Protein AF-A0A7J7NIL5-F1 (afdb_monomer_lite)

pLDDT: mean 80.54, std 15.81, range [29.92, 98.38]

Radius of gyration: 20.13 Å; chains: 1; bounding box: 36×40×48 Å

Structure (mmCIF, N/CA/C/O backbone):
data_AF-A0A7J7NIL5-F1
#
_entry.id   AF-A0A7J7NIL5-F1
#
loop_
_atom_site.group_PDB
_atom_site.id
_atom_site.type_symbol
_atom_site.label_atom_id
_atom_site.label_alt_id
_atom_site.label_comp_id
_atom_site.label_asym_id
_atom_site.label_entity_id
_atom_site.label_seq_id
_atom_site.pdbx_PDB_ins_code
_atom_site.Cartn_x
_atom_site.Cartn_y
_atom_site.Cartn_z
_atom_site.occupancy
_atom_site.B_iso_or_equiv
_atom_site.auth_seq_id
_atom_site.auth_comp_id
_atom_site.auth_asym_id
_atom_site.auth_atom_id
_atom_site.pdbx_PDB_model_num
ATOM 1 N N . MET A 1 1 ? 20.116 -1.054 -15.185 1.00 29.92 1 MET A N 1
ATOM 2 C CA . MET A 1 1 ? 19.568 -2.051 -14.238 1.00 29.92 1 MET A CA 1
ATOM 3 C C . MET A 1 1 ? 18.149 -2.374 -14.689 1.00 29.92 1 MET A C 1
ATOM 5 O O . MET A 1 1 ? 17.367 -1.444 -14.832 1.00 29.92 1 MET A O 1
ATOM 9 N N . ARG A 1 2 ? 17.830 -3.627 -15.052 1.00 33.47 2 ARG A N 1
ATOM 10 C CA . ARG A 1 2 ? 16.453 -3.985 -15.443 1.00 33.47 2 ARG A CA 1
ATOM 11 C C . ARG A 1 2 ? 15.595 -3.980 -14.182 1.00 33.47 2 ARG A C 1
ATOM 13 O O . ARG A 1 2 ? 15.871 -4.735 -13.259 1.00 33.47 2 ARG A O 1
ATOM 20 N N . VAL A 1 3 ? 14.586 -3.117 -14.148 1.00 39.50 3 VAL A N 1
ATOM 21 C CA . VAL A 1 3 ? 13.563 -3.117 -13.102 1.00 39.50 3 VAL A CA 1
ATOM 22 C C . VAL A 1 3 ? 12.665 -4.320 -13.368 1.00 39.50 3 VAL A C 1
ATOM 24 O O . VAL A 1 3 ? 11.736 -4.255 -14.171 1.00 39.50 3 VAL A O 1
ATOM 27 N N . VAL A 1 4 ? 12.998 -5.453 -12.762 1.00 49.03 4 VAL A N 1
ATOM 28 C CA . VAL A 1 4 ? 12.167 -6.650 -12.820 1.00 49.03 4 VAL A CA 1
ATOM 29 C C . VAL A 1 4 ? 11.113 -6.518 -11.729 1.00 49.03 4 VAL A C 1
ATOM 31 O O . VAL A 1 4 ? 11.422 -6.592 -10.546 1.00 49.03 4 VAL A O 1
ATOM 34 N N . SER A 1 5 ? 9.872 -6.231 -12.121 1.00 58.09 5 SER A N 1
ATOM 35 C CA . SER A 1 5 ? 8.758 -6.181 -11.178 1.00 58.09 5 SER A CA 1
ATOM 36 C C . SER A 1 5 ? 8.138 -7.561 -11.049 1.00 58.09 5 SER A C 1
ATOM 38 O O . SER A 1 5 ? 7.577 -8.062 -12.025 1.00 58.09 5 SER A O 1
ATOM 40 N N . ILE A 1 6 ? 8.157 -8.132 -9.842 1.00 61.31 6 ILE A N 1
ATOM 41 C CA . ILE A 1 6 ? 7.482 -9.408 -9.563 1.00 61.31 6 ILE A CA 1
ATOM 42 C C . ILE A 1 6 ? 6.002 -9.365 -9.946 1.00 61.31 6 ILE A C 1
ATOM 44 O O . ILE A 1 6 ? 5.470 -10.351 -10.430 1.00 61.31 6 ILE A O 1
ATOM 48 N N . GLY A 1 7 ? 5.344 -8.206 -9.817 1.00 59.53 7 GLY A N 1
ATOM 49 C CA . GLY A 1 7 ? 3.949 -8.046 -10.223 1.00 59.53 7 GLY A CA 1
ATOM 50 C C . GLY A 1 7 ? 3.744 -8.261 -11.724 1.00 59.53 7 GLY A C 1
ATOM 51 O O . GLY A 1 7 ? 2.733 -8.817 -12.128 1.00 59.53 7 GLY A O 1
ATOM 52 N N . HIS A 1 8 ? 4.711 -7.873 -12.557 1.00 57.44 8 HIS A N 1
ATOM 53 C CA . HIS A 1 8 ? 4.659 -8.103 -14.001 1.00 57.44 8 HIS A CA 1
ATOM 54 C C . HIS A 1 8 ? 5.119 -9.517 -14.386 1.00 57.44 8 HIS A C 1
ATOM 56 O O . HIS A 1 8 ? 4.590 -10.078 -15.342 1.00 57.44 8 HIS A O 1
ATOM 62 N N . GLU A 1 9 ? 6.065 -10.115 -13.654 1.00 56.28 9 GLU A N 1
ATOM 63 C CA . GLU A 1 9 ? 6.508 -11.49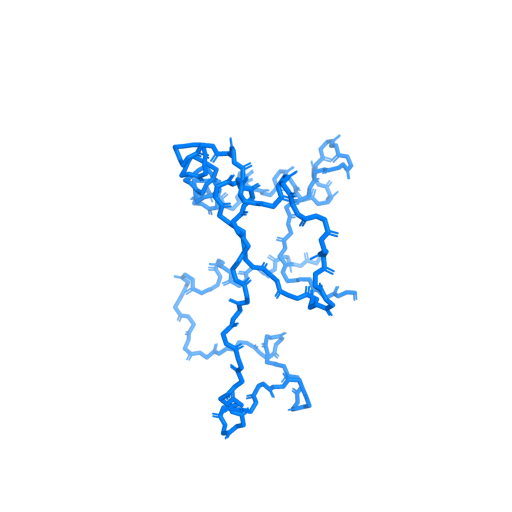3 -13.909 1.00 56.28 9 GLU A CA 1
ATOM 64 C C . GLU A 1 9 ? 5.510 -12.547 -13.416 1.00 56.28 9 GLU A C 1
ATOM 66 O O . GLU A 1 9 ? 5.294 -13.536 -14.105 1.00 56.28 9 GLU A O 1
ATOM 71 N N . PHE A 1 10 ? 4.827 -12.319 -12.293 1.00 58.16 10 PHE A N 1
ATOM 72 C CA . PHE A 1 10 ? 3.777 -13.208 -11.785 1.00 58.16 10 PHE A CA 1
ATOM 73 C C . PHE A 1 10 ? 2.624 -13.352 -12.789 1.00 58.16 10 PHE A C 1
ATOM 75 O O . PHE A 1 10 ? 2.131 -14.451 -13.022 1.00 58.16 10 PHE A O 1
ATOM 82 N N . ILE A 1 11 ? 2.265 -12.259 -13.476 1.00 58.19 11 ILE A N 1
ATOM 83 C CA . ILE A 1 11 ? 1.263 -12.258 -14.556 1.00 58.19 11 ILE A CA 1
ATOM 84 C C . ILE A 1 11 ? 1.708 -13.121 -15.756 1.00 58.19 11 ILE A C 1
ATOM 86 O O . ILE A 1 11 ? 0.867 -13.582 -16.522 1.00 58.19 11 ILE A O 1
ATOM 90 N N . ARG A 1 12 ? 3.011 -13.393 -15.917 1.00 67.25 12 ARG A N 1
ATOM 91 C CA . ARG A 1 12 ? 3.557 -14.229 -17.002 1.00 67.25 12 ARG A CA 1
ATOM 92 C C . ARG A 1 12 ? 3.540 -15.733 -16.697 1.00 67.25 12 ARG A C 1
ATOM 94 O O . ARG A 1 12 ? 4.019 -16.495 -17.529 1.00 67.25 12 ARG A O 1
ATOM 101 N N . GLY A 1 13 ? 2.983 -16.158 -15.558 1.00 76.44 13 GLY A N 1
ATOM 102 C CA . GLY A 1 13 ? 2.809 -17.577 -15.228 1.00 76.44 13 GLY A CA 1
ATOM 103 C C . GLY A 1 13 ? 4.102 -18.261 -14.783 1.00 76.44 13 GLY A C 1
ATOM 104 O O . GLY A 1 13 ? 4.507 -19.263 -15.360 1.00 76.44 13 GLY A O 1
ATOM 105 N N . LEU A 1 14 ? 4.776 -17.707 -13.772 1.00 79.00 14 LEU A N 1
ATOM 106 C CA . LEU A 1 14 ? 5.959 -18.339 -13.184 1.00 79.00 14 LEU A CA 1
ATOM 107 C C . LEU A 1 14 ? 5.591 -19.654 -12.480 1.00 79.00 14 LEU A C 1
ATOM 109 O O . LEU A 1 14 ? 4.737 -19.664 -11.598 1.00 79.00 14 LEU A O 1
ATOM 113 N N . GLU A 1 15 ? 6.289 -20.740 -12.817 1.00 86.12 15 GLU A N 1
ATOM 114 C CA . GLU A 1 15 ? 6.122 -22.044 -12.152 1.00 86.12 15 GLU A CA 1
ATOM 115 C C . GLU A 1 15 ? 6.777 -22.088 -10.763 1.00 86.12 15 GLU A C 1
ATOM 117 O O . GLU A 1 15 ? 6.339 -22.822 -9.881 1.00 86.12 15 GLU A O 1
ATOM 122 N N . THR A 1 16 ? 7.840 -21.304 -10.555 1.00 86.94 16 THR A N 1
ATOM 123 C CA . THR A 1 16 ? 8.589 -21.250 -9.291 1.00 86.94 16 THR A CA 1
ATOM 124 C C . THR A 1 16 ? 8.967 -19.817 -8.928 1.00 86.94 16 THR A C 1
ATOM 126 O O . THR A 1 16 ? 9.098 -18.948 -9.793 1.00 86.94 16 THR A O 1
ATOM 129 N N . VAL A 1 17 ? 9.147 -19.559 -7.629 1.00 83.38 17 VAL A N 1
ATOM 130 C CA . VAL A 1 17 ? 9.559 -18.245 -7.119 1.00 83.38 17 VAL A CA 1
ATOM 131 C C . VAL A 1 17 ? 11.033 -17.992 -7.476 1.00 83.38 17 VAL A C 1
ATOM 133 O O . VAL A 1 17 ? 11.890 -18.801 -7.109 1.00 83.38 17 VAL A O 1
ATOM 136 N N . PRO A 1 18 ? 11.376 -16.877 -8.153 1.00 85.44 18 PRO A N 1
ATOM 137 C CA . PRO A 1 18 ? 12.764 -16.549 -8.456 1.00 85.44 18 PRO A CA 1
ATOM 138 C C . PRO A 1 18 ? 13.612 -16.420 -7.186 1.00 85.44 18 PRO A C 1
ATOM 140 O O . PRO A 1 18 ? 13.165 -15.852 -6.192 1.00 85.44 18 PRO A O 1
ATOM 143 N N . LYS A 1 19 ? 14.872 -16.873 -7.242 1.00 86.69 19 LYS A N 1
ATOM 144 C CA . LYS A 1 19 ? 15.791 -16.906 -6.084 1.00 86.69 19 LYS A CA 1
ATOM 145 C C . LYS A 1 19 ? 15.912 -15.569 -5.342 1.00 86.69 19 LYS A C 1
ATOM 147 O O . LYS A 1 19 ? 16.037 -15.571 -4.129 1.00 86.69 19 LYS A O 1
ATOM 152 N N . GLN A 1 20 ? 15.833 -14.444 -6.056 1.00 82.31 20 GLN A N 1
ATOM 153 C CA . GLN A 1 20 ? 15.893 -13.093 -5.478 1.00 82.31 20 GLN A CA 1
ATOM 154 C C . GLN A 1 20 ? 14.724 -12.749 -4.533 1.00 82.31 20 GLN A C 1
ATOM 156 O O . GLN A 1 20 ? 14.823 -11.791 -3.779 1.00 82.31 20 GLN A O 1
ATOM 161 N N . TYR A 1 21 ? 13.623 -13.507 -4.583 1.00 83.25 21 TYR A N 1
ATOM 162 C CA . TYR A 1 21 ? 12.449 -13.347 -3.717 1.00 83.25 21 TYR A CA 1
ATOM 163 C C . TYR A 1 21 ? 12.365 -14.415 -2.620 1.00 83.25 21 TYR A C 1
ATOM 165 O O . TYR A 1 21 ? 11.436 -14.404 -1.817 1.00 83.25 21 TYR A O 1
ATOM 173 N N . VAL A 1 22 ? 13.314 -15.353 -2.588 1.00 86.81 22 VAL A N 1
ATOM 174 C CA . VAL A 1 22 ? 13.391 -16.380 -1.551 1.00 86.81 22 VAL A CA 1
ATOM 175 C C . VAL A 1 22 ? 14.152 -15.798 -0.361 1.00 86.81 22 VAL A C 1
ATOM 177 O O . VAL A 1 22 ? 15.350 -15.549 -0.461 1.00 86.81 22 VAL A O 1
ATOM 180 N N . GLN A 1 23 ? 13.464 -15.598 0.765 1.00 87.25 23 GLN A N 1
ATOM 181 C CA . GLN A 1 23 ? 14.083 -15.063 1.981 1.00 87.25 23 GLN A CA 1
ATOM 182 C C . GLN A 1 23 ? 15.165 -16.007 2.555 1.00 87.25 23 GLN A C 1
ATOM 184 O O . GLN A 1 23 ? 15.070 -17.236 2.367 1.00 87.25 23 GLN A O 1
ATOM 189 N N . PRO A 1 24 ? 16.176 -15.465 3.267 1.00 90.12 24 PRO A N 1
ATOM 190 C CA . PRO A 1 24 ? 17.103 -16.242 4.096 1.00 90.12 24 PRO A CA 1
ATOM 191 C C . PRO A 1 24 ? 16.357 -17.152 5.074 1.00 90.12 24 PRO A C 1
ATOM 193 O O . PRO A 1 24 ? 15.225 -16.852 5.448 1.00 90.12 24 PRO A O 1
ATOM 196 N N . LEU A 1 25 ? 16.962 -18.274 5.475 1.00 88.75 25 LEU A N 1
ATOM 197 C CA . LEU A 1 25 ? 16.285 -19.267 6.322 1.00 88.75 25 LEU A CA 1
ATOM 198 C C . LEU A 1 25 ? 15.820 -18.654 7.650 1.00 88.75 25 LEU A C 1
ATOM 200 O O . LEU A 1 25 ? 14.747 -18.992 8.135 1.00 88.75 25 LEU A O 1
ATOM 204 N N . GLU A 1 26 ? 16.604 -17.719 8.174 1.00 88.81 26 GLU A N 1
ATOM 205 C CA . GLU A 1 26 ? 16.397 -17.015 9.437 1.00 88.81 26 GLU A CA 1
ATOM 206 C C . GLU A 1 26 ? 15.221 -16.023 9.384 1.00 88.81 26 GLU A C 1
ATOM 208 O O . GLU A 1 26 ? 14.629 -15.723 10.416 1.00 88.81 26 GLU A O 1
ATOM 213 N N . GLU A 1 27 ? 14.872 -15.519 8.194 1.00 87.38 27 GLU A N 1
ATOM 214 C CA . GLU A 1 27 ? 13.762 -14.575 7.979 1.00 87.38 27 GLU A CA 1
ATOM 215 C C . GLU A 1 27 ? 12.468 -15.260 7.524 1.00 87.38 27 GLU A C 1
ATOM 217 O O . GLU A 1 27 ? 11.415 -14.621 7.449 1.00 87.38 27 GLU A O 1
ATOM 222 N N . ARG A 1 28 ? 12.525 -16.552 7.182 1.00 87.75 28 ARG A N 1
ATOM 223 C CA . ARG A 1 28 ? 11.335 -17.295 6.767 1.00 87.75 28 ARG A CA 1
ATOM 224 C C . ARG A 1 28 ? 10.419 -17.492 7.964 1.00 87.75 28 ARG A C 1
ATOM 226 O O . ARG A 1 28 ? 10.836 -17.981 9.009 1.00 87.75 28 ARG A O 1
ATOM 233 N N . LEU A 1 29 ? 9.146 -17.166 7.772 1.00 82.12 29 LEU A N 1
ATOM 234 C CA . LEU A 1 29 ? 8.113 -17.419 8.768 1.00 82.12 29 LEU A CA 1
ATOM 235 C C . LEU A 1 29 ? 8.011 -18.925 9.046 1.00 82.12 29 LEU A C 1
ATOM 237 O O . LEU A 1 29 ? 7.780 -19.717 8.129 1.00 82.12 29 LEU A O 1
ATOM 241 N N . ASP A 1 30 ? 8.162 -19.314 10.312 1.00 79.75 30 ASP A N 1
ATOM 242 C CA . ASP A 1 30 ? 7.897 -20.681 10.750 1.00 79.75 30 ASP A CA 1
ATOM 243 C C . ASP A 1 30 ? 6.389 -20.879 10.921 1.00 79.75 30 ASP A C 1
ATOM 245 O O . ASP A 1 30 ? 5.784 -20.453 11.905 1.00 79.75 30 ASP A O 1
ATOM 249 N N . MET A 1 31 ? 5.778 -21.550 9.946 1.00 73.06 31 MET A N 1
ATOM 250 C CA . MET A 1 31 ? 4.343 -21.844 9.951 1.00 73.06 31 MET A CA 1
ATOM 251 C C . MET A 1 31 ? 3.932 -22.808 11.075 1.00 73.06 31 MET A C 1
ATOM 253 O O . MET A 1 31 ? 2.739 -22.943 11.340 1.00 73.06 31 MET A O 1
ATOM 257 N N . ASN A 1 32 ? 4.884 -23.461 11.752 1.00 76.25 32 ASN A N 1
ATOM 258 C CA . ASN A 1 32 ? 4.603 -24.305 12.915 1.00 76.25 32 ASN A CA 1
ATOM 259 C C . ASN A 1 32 ? 4.591 -23.516 14.230 1.00 76.25 32 ASN A C 1
ATOM 261 O O . ASN A 1 32 ? 4.076 -24.014 15.229 1.00 76.25 32 ASN A O 1
ATOM 265 N N . ASN A 1 33 ? 5.126 -22.292 14.233 1.00 68.00 33 ASN A N 1
ATOM 266 C CA . ASN A 1 33 ? 5.205 -21.427 15.407 1.00 68.00 33 ASN A CA 1
ATOM 267 C C . ASN A 1 33 ? 4.232 -20.244 15.299 1.00 68.00 33 ASN A C 1
ATOM 269 O O . ASN A 1 33 ? 4.564 -19.096 15.603 1.00 68.00 33 ASN A O 1
ATOM 273 N N . VAL A 1 34 ? 3.007 -20.519 14.843 1.00 68.06 34 VAL A N 1
ATOM 274 C CA . VAL A 1 34 ? 1.914 -19.551 14.947 1.00 68.06 34 VAL A CA 1
ATOM 275 C C . VAL A 1 34 ? 1.515 -19.485 16.414 1.00 68.06 34 VAL A C 1
ATOM 277 O O . VAL A 1 34 ? 0.783 -20.335 16.925 1.00 68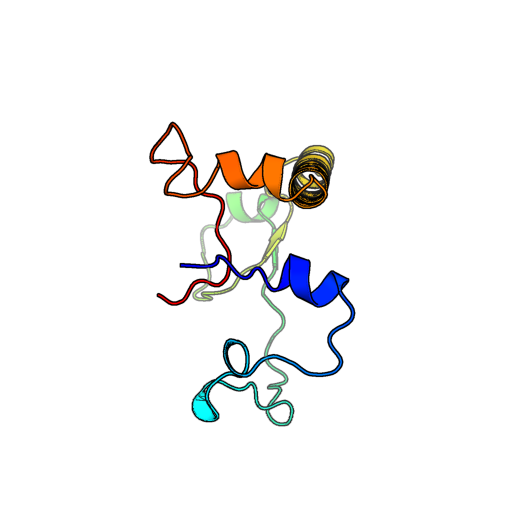.06 34 VAL A O 1
ATOM 280 N N . VAL A 1 35 ? 2.026 -18.473 17.109 1.00 64.94 35 VAL A N 1
ATOM 281 C CA . VAL A 1 35 ? 1.591 -18.177 18.468 1.00 64.94 35 VAL A CA 1
ATOM 282 C C . VAL A 1 35 ? 0.095 -17.856 18.405 1.00 64.94 35 VAL A C 1
ATOM 284 O O . VAL A 1 35 ? -0.312 -16.936 17.698 1.00 64.94 35 VAL A O 1
ATOM 287 N N . ASN A 1 36 ? -0.731 -18.597 19.150 1.00 63.31 36 ASN A N 1
ATOM 288 C CA . ASN A 1 36 ? -2.107 -18.192 19.464 1.00 63.31 36 ASN A CA 1
ATOM 289 C C . ASN A 1 36 ? -2.049 -16.998 20.435 1.00 63.31 36 ASN A C 1
ATOM 291 O O . ASN A 1 36 ? -2.399 -17.122 21.606 1.00 63.31 36 ASN A O 1
ATOM 295 N N . GLN A 1 37 ? -1.495 -15.873 19.984 1.00 61.12 37 GLN A N 1
ATOM 296 C CA . GLN A 1 37 ? -1.399 -14.645 20.760 1.00 61.12 37 GLN A CA 1
ATOM 297 C C . GLN A 1 37 ? -2.536 -13.691 20.410 1.00 61.12 37 GLN A C 1
ATOM 299 O O . GLN A 1 37 ? -3.099 -13.733 19.315 1.00 61.12 37 GLN A O 1
ATOM 304 N N . ASP A 1 38 ? -2.863 -12.873 21.408 1.00 63.50 38 ASP A N 1
ATOM 305 C CA . ASP A 1 38 ? -3.987 -11.953 21.480 1.00 63.50 38 ASP A CA 1
ATOM 306 C C . ASP A 1 38 ? -4.263 -11.231 20.156 1.00 63.50 38 ASP A C 1
ATOM 308 O O . ASP A 1 38 ? -3.373 -10.655 19.527 1.00 63.50 38 ASP A O 1
ATOM 312 N N . SER A 1 39 ? -5.530 -11.251 19.737 1.00 74.06 39 SER A N 1
ATOM 313 C CA . SER A 1 39 ? -6.014 -10.524 18.564 1.00 74.06 39 SER A CA 1
ATOM 314 C C . SER A 1 39 ? -5.519 -9.076 18.565 1.00 74.06 39 SER A C 1
ATOM 316 O O . SER A 1 39 ? -5.525 -8.433 19.618 1.00 74.06 39 SER A O 1
ATOM 318 N N . ILE A 1 40 ? -5.179 -8.542 17.383 1.00 80.94 40 ILE A N 1
ATOM 319 C CA . ILE A 1 40 ? -4.842 -7.121 17.206 1.00 80.94 40 ILE A CA 1
ATOM 320 C C . ILE A 1 40 ? -5.891 -6.274 17.926 1.00 80.94 40 ILE A C 1
ATOM 322 O O . ILE A 1 40 ? -7.088 -6.362 17.638 1.00 80.94 40 ILE A O 1
ATOM 326 N N . ARG A 1 41 ? -5.445 -5.448 18.874 1.00 82.25 41 ARG A N 1
ATOM 327 C CA . ARG A 1 41 ? -6.353 -4.622 19.663 1.00 82.25 41 ARG A CA 1
ATOM 328 C C . ARG A 1 41 ? -7.030 -3.593 18.762 1.00 82.25 41 ARG A C 1
ATOM 330 O O . ARG A 1 41 ? -6.362 -2.825 18.071 1.00 82.25 41 ARG A O 1
ATOM 337 N N . VAL A 1 42 ? -8.358 -3.553 18.828 1.00 86.38 42 VAL A N 1
ATOM 338 C CA . VAL A 1 42 ? -9.182 -2.572 18.119 1.00 86.38 42 VAL A CA 1
ATOM 339 C C . VAL A 1 42 ? -9.486 -1.390 19.040 1.00 86.38 42 VAL A C 1
ATOM 341 O O . VAL A 1 42 ? -9.971 -1.574 20.157 1.00 86.38 42 VAL A O 1
ATOM 344 N N . ILE A 1 43 ? -9.205 -0.174 18.579 1.00 86.62 43 ILE A N 1
ATOM 345 C CA . ILE A 1 43 ? -9.493 1.082 19.275 1.00 86.62 43 ILE A CA 1
ATOM 346 C C . ILE A 1 43 ? -10.663 1.780 18.594 1.00 86.62 43 ILE A C 1
ATOM 348 O O . ILE A 1 43 ? -10.623 2.073 17.403 1.00 86.62 43 ILE A O 1
ATOM 352 N N . ASP A 1 44 ? -11.686 2.092 19.382 1.00 88.62 44 ASP A N 1
ATOM 353 C CA . ASP A 1 44 ? -12.809 2.925 18.970 1.00 88.62 44 ASP A CA 1
ATOM 354 C C . ASP A 1 44 ? 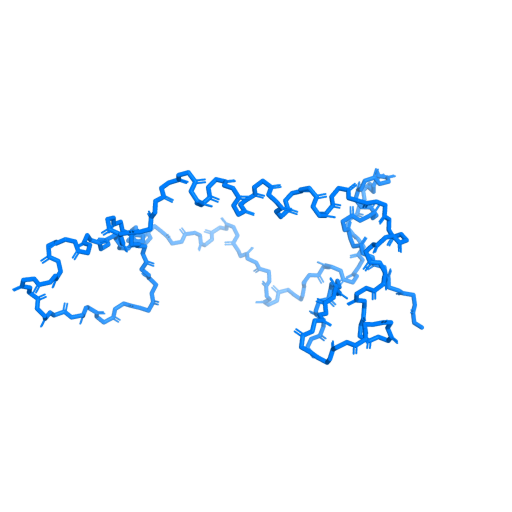-12.512 4.396 19.283 1.00 88.62 44 ASP A C 1
ATOM 356 O O . ASP A 1 44 ? -12.522 4.802 20.448 1.00 88.62 44 ASP A O 1
ATOM 360 N N . MET A 1 45 ? -12.241 5.193 18.245 1.00 87.12 45 MET A N 1
ATOM 361 C CA . MET A 1 45 ? -11.840 6.597 18.407 1.00 87.12 45 MET A CA 1
ATOM 362 C C . MET A 1 45 ? -12.942 7.483 18.988 1.00 87.12 45 MET A C 1
ATOM 364 O O . MET A 1 45 ? -12.620 8.487 19.619 1.00 87.12 45 MET A O 1
ATOM 368 N N . LEU A 1 46 ? -14.219 7.111 18.847 1.00 86.88 46 LEU A N 1
ATOM 369 C CA . LEU A 1 46 ? -15.309 7.876 19.461 1.00 86.88 46 LEU A CA 1
ATOM 370 C C . LEU A 1 46 ? -15.255 7.780 20.986 1.00 86.88 46 LEU A C 1
ATOM 372 O O . LEU A 1 46 ? -15.388 8.787 21.670 1.00 86.88 46 LEU A O 1
ATOM 376 N N . LYS A 1 47 ? -14.985 6.582 21.516 1.00 83.75 47 LYS A N 1
ATOM 377 C CA . LYS A 1 47 ? -14.839 6.337 22.964 1.00 83.75 47 LYS A CA 1
ATOM 378 C C . LYS A 1 47 ? -13.501 6.835 23.508 1.00 83.75 47 LYS A C 1
ATOM 380 O O . LYS A 1 47 ? -13.352 7.073 24.704 1.00 83.75 47 LYS A O 1
ATOM 385 N N . TYR A 1 48 ? -12.511 6.952 22.627 1.00 74.12 48 TYR A N 1
ATOM 386 C CA . TYR A 1 48 ? -11.147 7.322 22.975 1.00 74.12 48 TYR A CA 1
ATOM 387 C C . TYR A 1 48 ? -10.997 8.807 23.336 1.00 74.12 48 TYR A C 1
ATOM 389 O O . TYR A 1 48 ? -10.215 9.139 24.226 1.00 74.12 48 TYR A O 1
ATOM 397 N N . LEU A 1 49 ? -11.783 9.693 22.711 1.00 65.44 49 LEU A N 1
ATOM 398 C CA . LEU A 1 49 ? -11.803 11.128 23.035 1.00 65.44 49 LEU A CA 1
ATOM 399 C C . LEU A 1 49 ? -12.184 11.410 24.500 1.00 65.44 49 LEU A C 1
ATOM 401 O O . LEU A 1 49 ? -11.845 12.467 25.026 1.00 65.44 49 LEU A O 1
ATOM 405 N N . GLU A 1 50 ? -12.841 10.459 25.167 1.00 63.94 50 GLU A N 1
ATOM 406 C CA . GLU A 1 50 ? -13.312 10.593 26.547 1.00 63.94 50 GLU A CA 1
ATOM 407 C C . GLU A 1 50 ? -12.335 10.016 27.591 1.00 63.94 50 GLU A C 1
ATOM 409 O O . GLU A 1 50 ? -12.430 10.367 28.763 1.00 63.94 50 GLU A O 1
ATOM 414 N N . ASN A 1 51 ? -11.377 9.154 27.208 1.00 59.62 51 ASN A N 1
ATOM 415 C CA . ASN A 1 51 ? -10.525 8.417 28.154 1.00 59.62 51 ASN A CA 1
ATOM 416 C C . ASN A 1 51 ? -9.075 8.262 27.652 1.00 59.62 51 ASN A C 1
ATOM 418 O O . ASN A 1 51 ? -8.713 7.290 26.989 1.00 59.62 51 ASN A O 1
ATOM 422 N N . SER A 1 52 ? -8.212 9.210 28.030 1.00 61.25 52 SER A N 1
ATOM 423 C CA . SER A 1 52 ? -6.781 9.240 27.688 1.00 61.25 52 SER A CA 1
ATOM 424 C C . SER A 1 52 ? -5.959 8.199 28.468 1.00 61.25 52 SER A C 1
ATOM 426 O O . SER A 1 52 ? -5.255 8.528 29.426 1.00 61.25 52 SER A O 1
ATOM 428 N N . LYS A 1 53 ? -5.999 6.937 28.038 1.00 60.81 53 LYS A N 1
ATOM 429 C CA . LYS A 1 53 ? -4.965 5.938 28.359 1.00 60.81 53 LYS A CA 1
ATOM 430 C C . LYS A 1 53 ? -4.590 5.194 27.077 1.00 60.81 53 LYS A C 1
ATOM 432 O O . LYS A 1 53 ? -5.193 4.171 26.757 1.00 60.81 53 LYS A O 1
ATOM 437 N N . VAL A 1 54 ? -3.616 5.724 26.326 1.00 60.25 54 VAL A N 1
ATOM 438 C CA . VAL A 1 54 ? -3.006 4.978 25.212 1.00 60.25 54 VAL A CA 1
ATOM 439 C C . VAL A 1 54 ? -2.340 3.745 25.817 1.00 60.25 54 VAL A C 1
ATOM 441 O O . VAL A 1 54 ? -1.486 3.862 26.691 1.00 60.25 54 VAL A O 1
ATOM 444 N N . ALA A 1 55 ? -2.775 2.568 25.383 1.00 57.59 55 ALA A N 1
ATOM 445 C CA . ALA A 1 55 ? -2.217 1.296 25.805 1.00 57.59 55 ALA A CA 1
ATOM 446 C C . ALA A 1 55 ? -0.831 1.065 25.184 1.00 57.59 55 ALA A C 1
ATOM 448 O O . ALA A 1 55 ? -0.586 1.447 24.045 1.00 57.59 55 ALA A O 1
ATOM 449 N N . GLU A 1 56 ? 0.029 0.369 25.923 1.00 62.53 56 GLU A N 1
ATOM 450 C CA . GLU A 1 56 ? 1.436 0.036 25.640 1.00 62.53 56 GLU A CA 1
ATOM 451 C C . GLU A 1 56 ? 1.659 -0.900 24.425 1.00 62.53 56 GLU A C 1
ATOM 453 O O . GLU A 1 56 ? 2.742 -1.452 24.245 1.00 62.53 56 GLU A O 1
ATOM 458 N N . SER A 1 57 ? 0.647 -1.113 23.579 1.00 64.94 57 SER A N 1
ATOM 459 C CA . SER A 1 57 ? 0.735 -2.011 22.423 1.00 64.94 57 SER A CA 1
ATOM 460 C C . SER A 1 57 ? 1.196 -1.273 21.168 1.00 64.94 57 SER A C 1
ATOM 462 O O . SER A 1 57 ? 0.617 -0.265 20.773 1.00 64.94 57 SER A O 1
ATOM 464 N N . ILE A 1 58 ? 2.203 -1.834 20.497 1.00 66.38 58 ILE A N 1
ATOM 465 C CA . ILE A 1 58 ? 2.825 -1.258 19.294 1.00 66.38 58 ILE A CA 1
ATOM 466 C C . ILE A 1 58 ? 1.948 -1.459 18.037 1.00 66.38 58 ILE A C 1
ATOM 468 O O . ILE A 1 58 ? 2.042 -0.681 17.090 1.00 66.38 58 ILE A O 1
ATOM 472 N N . CYS A 1 59 ? 1.058 -2.461 18.026 1.00 74.19 59 CYS A N 1
ATOM 473 C CA . CYS A 1 59 ? 0.197 -2.791 16.883 1.00 74.19 59 CYS A CA 1
ATOM 474 C C . CYS A 1 59 ? -1.289 -2.684 17.244 1.00 74.19 59 CYS A C 1
ATOM 476 O O . CYS A 1 59 ? -1.783 -3.416 18.102 1.00 74.19 59 CYS A O 1
ATOM 478 N N . LEU A 1 60 ? -2.003 -1.776 16.575 1.00 83.06 60 LEU A N 1
ATOM 479 C CA . LEU A 1 60 ? -3.392 -1.421 16.870 1.00 83.06 60 LEU A CA 1
ATOM 480 C C . LEU A 1 60 ? -4.182 -1.263 15.564 1.00 83.06 60 LEU A C 1
ATOM 482 O O . LEU A 1 60 ? -3.666 -0.724 14.585 1.00 83.06 60 LEU A O 1
ATOM 486 N N . ALA A 1 61 ? -5.443 -1.689 15.567 1.00 87.94 61 ALA A N 1
ATOM 487 C CA . ALA A 1 61 ? -6.420 -1.375 14.527 1.00 87.94 61 ALA A CA 1
ATOM 488 C C . ALA A 1 61 ? -7.386 -0.307 15.053 1.00 87.94 61 ALA A C 1
ATOM 490 O O . ALA A 1 61 ? -7.719 -0.305 16.236 1.00 87.94 61 ALA A O 1
ATOM 491 N N . VAL A 1 62 ? -7.849 0.608 14.204 1.00 89.62 62 VAL A N 1
ATOM 492 C CA . VAL A 1 62 ? -8.688 1.737 14.632 1.00 89.62 62 VAL A CA 1
ATOM 493 C C . VAL A 1 62 ? -10.011 1.737 13.876 1.00 89.62 62 VAL A C 1
ATOM 495 O O . VAL A 1 62 ? -10.026 1.570 12.660 1.00 89.62 62 VAL A O 1
ATOM 498 N N . ILE A 1 63 ? -11.112 1.965 14.592 1.00 92.56 63 ILE A N 1
ATOM 499 C CA . ILE A 1 63 ? -12.460 2.154 14.041 1.00 92.56 63 ILE A CA 1
ATOM 500 C C . ILE A 1 63 ? -13.021 3.515 14.456 1.00 92.56 63 ILE A C 1
ATOM 502 O O . ILE A 1 63 ? -12.528 4.154 15.389 1.00 92.56 63 ILE A O 1
ATOM 506 N N . ASN A 1 64 ? -14.055 3.968 13.744 1.00 92.56 64 ASN A N 1
ATOM 507 C CA . ASN A 1 64 ? -14.681 5.279 13.939 1.00 92.56 64 ASN A CA 1
ATOM 508 C C . ASN A 1 64 ? -13.678 6.450 13.924 1.00 92.56 64 ASN A C 1
ATOM 510 O O . ASN A 1 64 ? -13.878 7.471 14.574 1.00 92.56 64 ASN A O 1
ATOM 514 N N . HIS A 1 65 ? -12.600 6.325 13.145 1.00 92.38 65 HIS A N 1
ATOM 515 C CA . HIS A 1 65 ? -11.541 7.331 12.993 1.00 92.38 65 HIS A CA 1
ATOM 516 C C . HIS A 1 65 ? -11.989 8.602 12.236 1.00 92.38 65 HIS A C 1
ATOM 518 O O . HIS A 1 65 ? -11.165 9.460 11.937 1.00 92.38 65 HIS A O 1
ATOM 524 N N . GLY A 1 66 ? -13.270 8.720 11.870 1.00 93.75 66 GLY A N 1
ATOM 525 C CA . GLY A 1 66 ? -13.838 9.893 11.191 1.00 93.75 66 GLY A CA 1
ATOM 526 C C . GLY A 1 66 ? -13.538 10.004 9.690 1.00 93.75 66 GLY A C 1
ATOM 527 O O . GLY A 1 66 ? -14.039 10.917 9.041 1.00 93.75 66 GLY A O 1
ATOM 528 N N . VAL A 1 67 ? -12.770 9.073 9.111 1.00 95.50 67 VAL A N 1
ATOM 529 C CA . VAL A 1 67 ? -12.558 9.009 7.651 1.00 95.50 67 VAL A CA 1
ATOM 530 C C . VAL A 1 67 ? -13.695 8.203 7.037 1.00 95.50 67 VAL A C 1
ATOM 532 O O . VAL A 1 67 ? -14.025 7.122 7.521 1.00 95.50 67 VAL A O 1
ATOM 535 N N . SER A 1 68 ? -14.314 8.739 5.988 1.00 97.12 68 SER A N 1
ATOM 536 C CA . SER A 1 68 ? -15.487 8.125 5.373 1.00 97.12 68 SER A CA 1
ATOM 537 C C . SER A 1 68 ? -15.128 6.836 4.624 1.00 97.12 68 SER A C 1
ATOM 539 O O . SER A 1 68 ? -14.123 6.770 3.916 1.00 97.12 68 SER A O 1
ATOM 541 N N . ILE A 1 69 ? -15.981 5.814 4.743 1.00 96.69 69 ILE A N 1
ATOM 542 C CA . ILE A 1 69 ? -15.804 4.538 4.032 1.00 96.69 69 ILE A CA 1
ATOM 543 C C . ILE A 1 69 ? -15.726 4.733 2.505 1.00 96.69 69 ILE A C 1
ATOM 545 O O . ILE A 1 69 ? -14.764 4.250 1.915 1.00 96.69 69 ILE A O 1
ATOM 549 N N . PRO A 1 70 ? -16.595 5.542 1.857 1.00 98.00 70 PRO A N 1
ATOM 550 C CA . PRO A 1 70 ? -16.499 5.766 0.412 1.00 98.00 70 PRO A CA 1
ATOM 551 C C . PRO A 1 70 ? -15.173 6.396 -0.038 1.00 98.00 70 PRO A C 1
ATOM 553 O O . PRO A 1 70 ? -14.735 6.185 -1.169 1.00 98.00 70 PRO A O 1
ATOM 556 N N . PHE A 1 71 ? -14.522 7.186 0.824 1.00 97.81 71 PHE A N 1
ATOM 557 C CA . PHE A 1 71 ? -13.196 7.725 0.531 1.00 97.81 71 PHE A CA 1
ATOM 558 C C . PHE A 1 71 ? -12.128 6.627 0.563 1.00 97.81 71 PHE A C 1
ATOM 560 O O . PHE A 1 71 ? -11.300 6.574 -0.346 1.00 97.81 71 PHE A O 1
ATOM 567 N N . LEU A 1 72 ? -12.164 5.732 1.558 1.00 97.81 72 LEU A N 1
ATOM 568 C CA . LEU A 1 72 ? -11.252 4.585 1.632 1.00 97.81 72 LEU A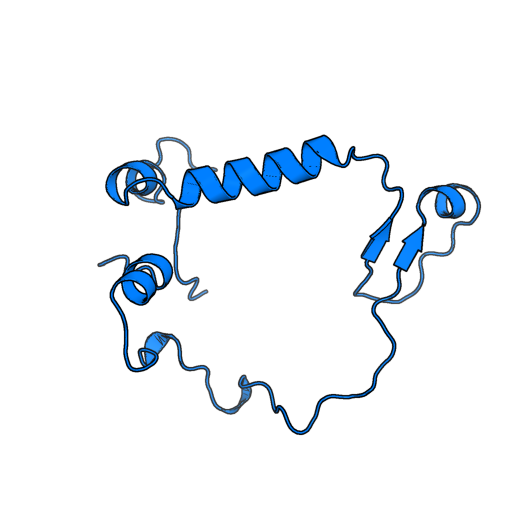 CA 1
ATOM 569 C C . LEU A 1 72 ? -11.422 3.659 0.420 1.00 97.81 72 LEU A C 1
ATOM 571 O O . LEU A 1 72 ? -10.428 3.338 -0.235 1.00 97.81 72 LEU A O 1
ATOM 575 N N . ASP A 1 73 ? -12.666 3.346 0.050 1.00 97.94 73 ASP A N 1
ATOM 576 C CA . ASP A 1 73 ? -12.982 2.553 -1.147 1.00 97.94 73 ASP A CA 1
ATOM 577 C C . ASP A 1 73 ? -12.414 3.212 -2.411 1.00 97.94 73 ASP A C 1
ATOM 579 O O . ASP A 1 73 ? -11.834 2.560 -3.284 1.00 97.94 73 ASP A O 1
ATOM 583 N N . LYS A 1 74 ? -12.524 4.544 -2.509 1.00 98.38 74 LYS A N 1
ATOM 584 C CA . LYS A 1 74 ? -11.990 5.294 -3.648 1.00 98.38 74 LYS A CA 1
ATOM 585 C C . LYS A 1 74 ? -10.463 5.269 -3.698 1.00 98.38 74 LYS A C 1
ATOM 587 O O . LYS A 1 74 ? -9.910 5.184 -4.799 1.00 98.38 74 LYS A O 1
ATOM 592 N N . VAL A 1 75 ? -9.779 5.359 -2.557 1.00 98.12 75 VAL A N 1
ATOM 593 C CA . VAL A 1 75 ? -8.311 5.253 -2.478 1.00 98.12 75 VAL A CA 1
ATOM 594 C C . VAL A 1 75 ? -7.856 3.864 -2.921 1.00 98.12 75 VAL A C 1
ATOM 596 O O . VAL A 1 75 ? -6.940 3.757 -3.745 1.00 98.12 75 VAL A O 1
ATOM 599 N N . GLU A 1 76 ? -8.522 2.812 -2.444 1.00 97.88 76 G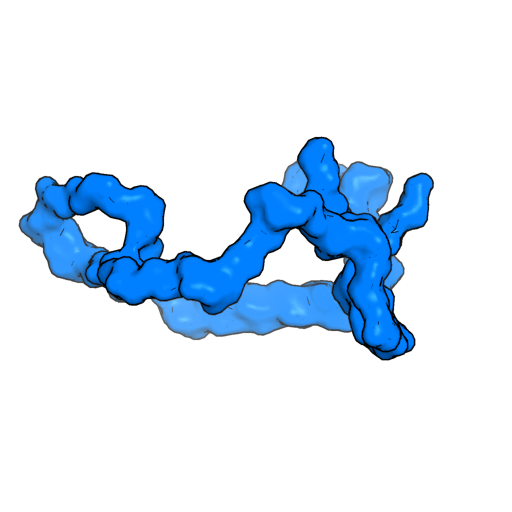LU A N 1
ATOM 600 C CA . GLU A 1 76 ? -8.237 1.435 -2.846 1.00 97.88 76 GLU A CA 1
ATOM 601 C C . GLU A 1 76 ? -8.424 1.248 -4.359 1.00 97.88 76 GLU A C 1
ATOM 603 O O . GLU A 1 76 ? -7.506 0.801 -5.054 1.00 97.88 76 GLU A O 1
ATOM 608 N N . GLU A 1 77 ? -9.576 1.656 -4.896 1.00 98.19 77 GLU A N 1
ATOM 609 C CA . GLU A 1 77 ? -9.886 1.497 -6.317 1.00 98.19 77 GLU A CA 1
ATOM 610 C C . GLU A 1 77 ? -8.935 2.311 -7.204 1.00 98.19 77 GLU A C 1
ATOM 612 O O . GLU A 1 77 ? -8.423 1.805 -8.201 1.00 98.19 77 GLU A O 1
ATOM 617 N N . THR A 1 78 ? -8.612 3.549 -6.820 1.00 98.12 78 THR A N 1
ATOM 618 C CA . THR A 1 78 ? -7.657 4.387 -7.570 1.00 98.12 78 THR A CA 1
ATOM 619 C C . THR A 1 78 ? -6.260 3.760 -7.576 1.00 98.12 78 THR A C 1
ATOM 621 O O . THR A 1 78 ? -5.578 3.762 -8.605 1.00 98.12 78 THR A O 1
ATOM 624 N N . THR A 1 79 ? -5.850 3.149 -6.460 1.00 96.81 79 THR A N 1
ATOM 625 C CA . THR A 1 79 ? -4.589 2.401 -6.373 1.00 96.81 79 THR A CA 1
ATOM 626 C C . THR A 1 79 ? -4.599 1.210 -7.331 1.00 96.81 79 THR A C 1
ATOM 628 O O . THR A 1 79 ? -3.678 1.057 -8.140 1.00 96.81 79 THR A O 1
ATOM 631 N N . ARG A 1 80 ? -5.661 0.393 -7.318 1.00 95.69 80 ARG A N 1
ATOM 632 C CA . ARG A 1 80 ? -5.812 -0.746 -8.243 1.00 95.69 80 ARG A CA 1
ATOM 633 C C . ARG A 1 80 ? -5.776 -0.295 -9.705 1.00 95.69 80 ARG A C 1
ATOM 635 O O . ARG A 1 80 ? -5.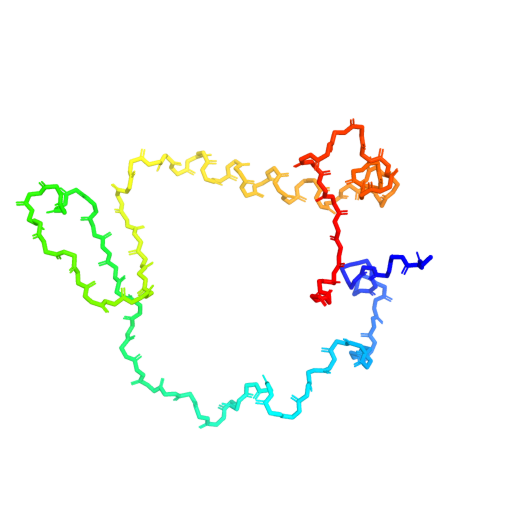096 -0.926 -10.516 1.00 95.69 80 ARG A O 1
ATOM 642 N N . GLN A 1 81 ? -6.456 0.801 -10.039 1.00 97.12 81 GLN A N 1
ATOM 643 C CA . GLN A 1 81 ? -6.456 1.381 -11.385 1.00 97.12 81 GLN A CA 1
ATOM 644 C C . GLN A 1 81 ? -5.052 1.788 -11.834 1.00 97.12 81 GLN A C 1
ATOM 646 O O . GLN A 1 81 ? -4.640 1.408 -12.930 1.00 97.12 81 GLN A O 1
ATOM 651 N N . PHE A 1 82 ? -4.287 2.482 -10.985 1.00 95.00 82 PHE A N 1
ATOM 652 C CA . PHE A 1 82 ? -2.907 2.856 -11.301 1.00 95.00 82 PHE A CA 1
ATOM 653 C C . PHE A 1 82 ? -2.041 1.628 -11.607 1.00 95.00 82 PHE A C 1
ATOM 655 O O . PHE A 1 82 ? -1.348 1.598 -12.622 1.00 95.00 82 PHE A O 1
ATOM 662 N N . PHE A 1 83 ? -2.103 0.580 -10.780 1.00 92.12 83 PHE A N 1
ATOM 663 C CA . PHE A 1 83 ? -1.279 -0.614 -10.995 1.00 92.12 83 PHE A CA 1
ATOM 664 C C . PHE A 1 83 ? -1.719 -1.466 -12.197 1.00 92.12 83 PHE A C 1
ATOM 666 O O . PHE A 1 83 ? -0.870 -2.169 -12.758 1.00 92.12 83 PHE A O 1
ATOM 673 N N . ARG A 1 84 ? -2.979 -1.352 -12.641 1.00 91.81 84 ARG A N 1
ATOM 674 C CA . ARG A 1 84 ? -3.492 -1.950 -13.890 1.00 91.81 84 ARG A CA 1
ATOM 675 C C . ARG A 1 84 ? -3.021 -1.235 -15.159 1.00 91.81 84 ARG A C 1
ATOM 677 O O . ARG A 1 84 ? -3.153 -1.805 -16.239 1.00 91.81 84 ARG A O 1
ATOM 684 N N . LEU A 1 85 ? -2.472 -0.022 -15.057 1.00 92.00 85 LEU A N 1
ATOM 685 C CA . LEU A 1 85 ? -1.914 0.674 -16.216 1.00 92.00 85 LEU A CA 1
ATOM 686 C C . LEU A 1 85 ? -0.768 -0.132 -16.861 1.00 92.00 85 LEU A C 1
ATOM 688 O O . LEU A 1 85 ? -0.044 -0.848 -16.150 1.00 92.00 85 LEU A O 1
ATOM 692 N N . PRO A 1 86 ? -0.542 0.038 -18.180 1.00 91.19 86 PRO A N 1
ATOM 693 C CA . PRO A 1 86 ? 0.626 -0.512 -18.861 1.00 91.19 86 PRO A CA 1
ATOM 694 C C . PRO A 1 86 ? 1.934 -0.114 -18.169 1.00 91.19 86 PRO A C 1
ATOM 696 O O . PRO A 1 86 ? 2.031 0.941 -17.528 1.00 91.19 86 PRO A O 1
ATOM 699 N N . ALA A 1 87 ? 2.957 -0.957 -18.296 1.00 88.50 87 ALA A N 1
ATOM 700 C CA . ALA A 1 87 ? 4.247 -0.723 -17.653 1.00 88.50 87 ALA A CA 1
ATOM 701 C C . ALA A 1 87 ? 4.853 0.623 -18.083 1.00 88.50 87 ALA A C 1
ATOM 703 O O . ALA A 1 87 ? 5.346 1.371 -17.241 1.00 88.50 87 ALA A O 1
ATOM 704 N N . GLU A 1 88 ? 4.718 0.973 -19.359 1.00 90.94 88 GLU A N 1
ATOM 705 C CA . GLU A 1 88 ? 5.227 2.197 -19.979 1.00 90.94 88 GLU A CA 1
ATOM 706 C C . GLU A 1 88 ? 4.626 3.454 -19.337 1.00 90.94 88 GLU A C 1
ATOM 708 O O . GLU A 1 88 ? 5.318 4.450 -19.128 1.00 90.94 88 GLU A O 1
ATOM 713 N N . ALA A 1 89 ? 3.340 3.404 -18.977 1.00 93.06 89 ALA A N 1
ATOM 714 C CA . ALA A 1 89 ? 2.663 4.511 -18.311 1.00 93.06 89 ALA A CA 1
ATOM 715 C C . ALA A 1 89 ? 3.188 4.710 -16.881 1.00 93.06 89 ALA A C 1
ATOM 717 O O . ALA A 1 89 ? 3.428 5.844 -16.466 1.00 93.06 89 ALA A O 1
ATOM 718 N N . LYS A 1 90 ? 3.424 3.614 -16.149 1.00 92.69 90 LYS A N 1
ATOM 719 C CA . LYS A 1 90 ? 3.952 3.646 -14.774 1.00 92.69 90 LYS A CA 1
ATOM 720 C C . LYS A 1 90 ? 5.436 4.017 -14.725 1.00 92.69 90 LYS A C 1
ATOM 722 O O . LYS A 1 90 ? 5.873 4.678 -13.786 1.00 92.69 90 LYS A O 1
ATOM 727 N N . MET A 1 91 ? 6.208 3.644 -15.749 1.00 91.62 91 MET A N 1
ATOM 728 C CA . MET A 1 91 ? 7.648 3.915 -15.832 1.00 91.62 91 MET A CA 1
ATOM 729 C C . MET A 1 91 ? 7.996 5.407 -15.832 1.00 91.62 91 MET A C 1
ATOM 731 O O . MET A 1 91 ? 9.101 5.761 -15.432 1.00 91.62 91 MET A O 1
ATOM 735 N N . LYS A 1 92 ? 7.059 6.288 -16.199 1.00 93.50 92 LYS A N 1
ATOM 736 C CA . LYS A 1 92 ? 7.227 7.750 -16.109 1.00 93.50 92 LYS A CA 1
ATOM 737 C C . LYS A 1 92 ? 7.463 8.249 -14.682 1.00 93.50 92 LYS A C 1
ATOM 739 O O . LYS A 1 92 ? 7.979 9.341 -14.501 1.00 93.50 92 LYS A O 1
ATOM 744 N N . TYR A 1 93 ? 7.092 7.454 -13.682 1.00 94.25 93 TYR A N 1
ATOM 745 C CA . TYR A 1 93 ? 7.197 7.821 -12.275 1.00 94.25 93 TYR A CA 1
ATOM 746 C C . TYR A 1 93 ? 8.384 7.152 -11.571 1.00 94.25 93 TYR A C 1
ATOM 748 O O . TYR A 1 93 ? 8.477 7.257 -10.354 1.00 94.25 93 TYR A O 1
ATOM 756 N N . THR A 1 94 ? 9.287 6.443 -12.266 1.00 92.56 94 THR A N 1
ATOM 757 C CA . THR A 1 94 ? 10.483 5.875 -11.609 1.00 92.56 94 THR A CA 1
ATOM 758 C C . THR A 1 94 ? 11.425 6.967 -11.113 1.00 92.56 94 THR A C 1
ATOM 760 O O . THR A 1 94 ? 11.309 8.123 -11.508 1.00 92.56 94 THR A O 1
ATOM 763 N N . LYS A 1 95 ? 12.391 6.605 -10.258 1.00 90.81 95 LYS A N 1
ATOM 764 C CA . LYS A 1 95 ? 13.377 7.556 -9.718 1.00 90.81 95 LYS A CA 1
ATOM 765 C C . LYS A 1 95 ? 14.110 8.326 -10.828 1.00 90.81 95 LYS A C 1
ATOM 767 O O . LYS A 1 95 ? 14.442 9.487 -10.637 1.00 90.81 95 LYS A O 1
ATOM 772 N N . GLU A 1 96 ? 14.360 7.676 -11.960 1.00 91.12 96 GLU A N 1
ATOM 773 C CA . GLU A 1 96 ? 15.101 8.228 -13.096 1.00 91.12 96 GLU A CA 1
ATOM 774 C C . GLU A 1 96 ? 14.230 9.095 -14.014 1.00 91.12 96 GLU A C 1
ATOM 776 O O . GLU A 1 96 ? 14.752 9.987 -14.674 1.00 91.12 96 GLU A O 1
ATOM 781 N N . ASN A 1 97 ? 12.920 8.830 -14.068 1.00 93.00 97 ASN A N 1
ATOM 782 C CA . ASN A 1 97 ? 12.008 9.452 -15.033 1.00 93.00 97 ASN A CA 1
ATOM 783 C C . ASN A 1 97 ? 11.056 10.477 -14.404 1.00 93.00 97 ASN A C 1
ATOM 785 O O . ASN A 1 97 ? 10.485 11.297 -15.123 1.00 93.00 97 ASN A O 1
ATOM 789 N N . SER A 1 98 ? 10.854 10.420 -13.084 1.00 93.00 98 SER A N 1
ATOM 790 C CA . SER A 1 98 ? 9.923 11.303 -12.391 1.00 93.00 98 SER A CA 1
ATOM 791 C C . SER A 1 98 ? 10.410 12.755 -12.454 1.00 93.00 98 SER A C 1
ATOM 793 O O . SER A 1 98 ? 11.546 13.031 -12.063 1.00 93.00 98 SER A O 1
ATOM 795 N N . PRO A 1 99 ? 9.559 13.713 -12.869 1.00 89.62 99 PRO A N 1
ATOM 796 C CA . PRO A 1 99 ? 9.918 15.128 -12.882 1.00 89.62 99 PRO A CA 1
ATOM 797 C C . PRO A 1 99 ? 9.950 15.749 -11.476 1.00 89.62 99 PRO A C 1
ATOM 799 O O . PRO A 1 99 ? 10.363 16.898 -11.333 1.00 89.62 99 PRO A O 1
ATOM 802 N N . ILE A 1 100 ? 9.496 15.024 -10.442 1.00 93.25 100 ILE A N 1
ATOM 803 C CA . ILE A 1 100 ? 9.426 15.513 -9.061 1.00 93.25 100 ILE A CA 1
ATOM 804 C C . ILE A 1 100 ? 10.071 14.498 -8.111 1.00 93.25 100 ILE A C 1
ATOM 806 O O . ILE A 1 100 ? 9.712 13.319 -8.100 1.00 93.25 100 ILE A O 1
ATOM 810 N N . CYS A 1 101 ? 10.992 14.967 -7.266 1.00 89.44 101 CYS A N 1
ATOM 811 C CA . CYS A 1 101 ? 11.800 14.119 -6.382 1.00 89.44 101 CYS A CA 1
ATOM 812 C C . CYS A 1 101 ? 11.006 13.401 -5.272 1.00 89.44 101 CYS A C 1
ATOM 814 O O . CYS A 1 101 ? 11.525 12.471 -4.661 1.00 89.44 101 CYS A O 1
ATOM 816 N N . ASN A 1 102 ? 9.769 13.823 -4.991 1.00 94.44 102 ASN A N 1
ATOM 817 C CA . ASN A 1 102 ? 8.891 13.222 -3.978 1.00 94.44 102 ASN A CA 1
ATOM 818 C C . ASN A 1 102 ? 7.939 12.151 -4.546 1.00 94.44 102 ASN A C 1
ATOM 820 O O . ASN A 1 102 ? 7.152 11.582 -3.792 1.00 94.44 102 ASN A O 1
ATOM 824 N N . VAL A 1 103 ? 8.003 11.863 -5.850 1.00 94.19 103 VAL A N 1
ATOM 825 C CA . VAL A 1 103 ? 7.200 10.823 -6.503 1.00 94.19 103 VAL A CA 1
ATOM 826 C C . VAL A 1 103 ? 8.123 9.723 -7.013 1.00 94.19 103 VAL A C 1
ATOM 828 O O . VAL A 1 103 ? 9.051 9.986 -7.776 1.00 94.19 103 VAL A O 1
ATOM 831 N N . ARG A 1 104 ? 7.857 8.478 -6.599 1.00 93.12 104 ARG A N 1
ATOM 832 C CA . ARG A 1 104 ? 8.616 7.302 -7.034 1.00 93.12 104 ARG A CA 1
ATOM 833 C C . ARG A 1 104 ? 7.719 6.076 -7.190 1.00 93.12 104 ARG A C 1
ATOM 835 O O . ARG A 1 104 ? 7.179 5.558 -6.220 1.00 93.12 104 ARG A O 1
ATOM 842 N N . TYR A 1 105 ? 7.658 5.557 -8.406 1.00 92.00 105 TYR A N 1
ATOM 843 C CA . TYR A 1 105 ? 7.255 4.197 -8.724 1.00 92.00 105 TYR A CA 1
ATOM 844 C C . TYR A 1 105 ? 8.492 3.298 -8.670 1.00 92.00 105 TYR A C 1
ATOM 846 O O . TYR A 1 105 ? 9.505 3.553 -9.322 1.00 92.00 105 TYR A O 1
ATOM 854 N N . GLY A 1 106 ? 8.427 2.252 -7.858 1.00 88.81 106 GLY A N 1
ATOM 855 C CA . GLY A 1 106 ? 9.508 1.296 -7.679 1.00 88.81 106 GLY A CA 1
ATOM 856 C C . GLY A 1 106 ? 8.959 -0.105 -7.473 1.00 88.81 106 GLY A C 1
ATOM 857 O O . GLY A 1 106 ? 7.763 -0.308 -7.276 1.00 88.81 106 GLY A O 1
ATOM 858 N N . THR A 1 107 ? 9.846 -1.084 -7.527 1.00 84.50 107 THR A N 1
ATOM 859 C CA . THR A 1 107 ? 9.538 -2.480 -7.228 1.00 84.50 107 THR A CA 1
ATOM 860 C C . THR A 1 107 ? 10.713 -3.071 -6.468 1.00 84.50 107 THR A C 1
ATOM 862 O O . THR A 1 107 ? 11.820 -2.557 -6.615 1.00 84.50 107 THR A O 1
ATOM 865 N N . SER A 1 108 ? 10.456 -4.115 -5.677 1.00 73.88 108 SER A N 1
ATOM 866 C CA . SER A 1 108 ? 11.481 -4.887 -4.967 1.00 73.88 108 SER A CA 1
ATOM 867 C C . SER A 1 108 ? 12.452 -3.990 -4.202 1.00 73.88 108 SER A C 1
ATOM 869 O O . SER A 1 108 ? 13.541 -3.669 -4.671 1.00 73.88 108 SER A O 1
ATOM 871 N N . PHE A 1 109 ? 12.022 -3.544 -3.023 1.00 65.88 109 PHE A N 1
ATOM 872 C CA . PHE A 1 109 ? 12.898 -2.797 -2.135 1.00 65.88 109 PHE A CA 1
ATOM 873 C C . PHE A 1 109 ? 13.948 -3.758 -1.570 1.00 65.88 109 PHE A C 1
ATOM 875 O O . PHE A 1 109 ? 13.651 -4.548 -0.681 1.00 65.88 109 PHE A O 1
ATOM 882 N N . ILE A 1 110 ? 15.148 -3.723 -2.144 1.00 54.12 110 ILE A N 1
ATOM 883 C CA . ILE A 1 110 ? 16.365 -4.158 -1.463 1.00 54.12 110 ILE A CA 1
ATOM 884 C C . ILE A 1 110 ? 16.874 -2.876 -0.787 1.00 54.12 110 ILE A C 1
ATOM 886 O O . ILE A 1 110 ? 17.184 -1.936 -1.529 1.00 54.12 110 ILE A O 1
ATOM 890 N N . PRO A 1 111 ? 16.820 -2.775 0.554 1.00 44.00 111 PRO A N 1
ATOM 891 C CA . PRO A 1 111 ? 17.283 -1.599 1.288 1.00 44.00 111 PRO A CA 1
ATOM 892 C C . PRO A 1 111 ? 18.719 -1.200 0.940 1.00 44.00 111 PRO A C 1
ATOM 894 O O . PRO A 1 111 ? 19.544 -2.112 0.699 1.00 44.00 111 PRO A O 1
#

Secondary structure (DSSP, 8-state):
-----HHHHHTT--SS--GGGS--GGGS--TT------PPEEEEHHHHTT-----S-S-EEEE--S--HHHHHHHHHHHHHHHHS-HHHHHTTSTTT-SSTT---------

Organism: NCBI:txid39325

Sequence (111 aa):
MRVVSIGHEFIRGLETVPKQYVQPLEERLDMNNVVNQDSIRVIDMLKYLENSKVAESICLAVINHGVSIPFLDKVEETTRQFFRLPAEAKMKYTKENSPICNVRYGTSFIP

InterPro domains:
  IPR026992 Non-haem dioxygenase, N-terminal domain [PF14226] (59-108)
  IPR027443 Isopenicillin N synthase-like superfamily [G3DSA:2.60.120.330] (5-111)

Foldseek 3Di:
DDQDAPVVVVVVPDPDDDPLPDDDPVPDDDPVPPPPDDDAAEAEVVVCVVDPDDDPDPGHHYPPPVDDPVVVVVVVVVVVVLVPDDPVVLVCQDCVNDPDNVTHDHHDDPD